Protein AF-A0A165T864-F1 (afdb_monomer_lite)

Sequence (99 aa):
MVYAARFEGARNPMLSPLLDLLTGPLPEDVARLFHGRGLCYEGLSFLNVDWFEPVVGAVVYGDVDDDLVASIAAALAAFGEHESRVQCVSLQRRGRGTN

Radius of gyration: 13.2 Å; chains: 1; bounding box: 46×26×28 Å

Structure (mmCIF, N/CA/C/O backbone):
data_AF-A0A165T864-F1
#
_entry.id   AF-A0A165T864-F1
#
loop_
_atom_site.group_PDB
_atom_site.id
_atom_site.type_symbol
_atom_site.label_atom_id
_atom_site.label_alt_id
_atom_site.label_comp_id
_atom_site.label_asym_id
_atom_site.label_entity_id
_atom_site.label_seq_id
_atom_site.pdbx_PDB_ins_code
_atom_site.Cartn_x
_atom_site.Cartn_y
_atom_site.Cartn_z
_atom_site.occupancy
_atom_site.B_iso_or_equiv
_atom_site.auth_seq_id
_atom_site.auth_comp_id
_atom_site.auth_asym_id
_atom_site.auth_atom_id
_atom_site.pdbx_PDB_model_num
ATOM 1 N N . MET A 1 1 ? -19.559 3.534 -11.009 1.00 39.72 1 MET A N 1
ATOM 2 C CA . MET A 1 1 ? -19.134 4.810 -11.635 1.00 39.72 1 MET A CA 1
ATOM 3 C C . MET A 1 1 ? -18.857 5.944 -10.628 1.00 39.72 1 MET A C 1
ATOM 5 O O . MET A 1 1 ? -18.555 7.040 -11.069 1.00 39.72 1 MET A O 1
ATOM 9 N N . VAL A 1 2 ? -18.906 5.711 -9.302 1.00 35.31 2 VAL A N 1
ATOM 10 C CA . VAL A 1 2 ? -18.703 6.757 -8.262 1.00 35.31 2 VAL A CA 1
ATOM 11 C C . VAL A 1 2 ? -17.281 6.742 -7.658 1.00 35.31 2 VAL A C 1
ATOM 13 O O . VAL A 1 2 ? -16.861 7.700 -7.024 1.00 35.31 2 VAL A O 1
ATOM 16 N N . TYR A 1 3 ? -16.503 5.679 -7.882 1.00 40.28 3 TYR A N 1
ATOM 17 C CA . TYR A 1 3 ? -15.277 5.411 -7.114 1.00 40.28 3 TYR A CA 1
ATOM 18 C C . TYR A 1 3 ? -13.988 5.992 -7.717 1.00 40.28 3 TYR A C 1
ATOM 20 O O . TYR A 1 3 ? -13.068 6.325 -6.978 1.00 40.28 3 TYR A O 1
ATOM 28 N N . ALA A 1 4 ? -13.941 6.209 -9.037 1.00 38.47 4 ALA A N 1
ATOM 29 C CA . ALA A 1 4 ? -12.768 6.768 -9.721 1.00 38.47 4 ALA A CA 1
ATOM 30 C C . ALA A 1 4 ? -12.435 8.217 -9.305 1.00 38.47 4 ALA A C 1
ATOM 32 O O . ALA A 1 4 ? -11.307 8.661 -9.492 1.00 38.47 4 ALA A O 1
ATOM 33 N N . ALA A 1 5 ? -13.392 8.946 -8.721 1.00 41.88 5 ALA A N 1
ATOM 34 C CA . ALA A 1 5 ? -13.194 10.327 -8.284 1.00 41.88 5 ALA A CA 1
ATOM 35 C C . ALA A 1 5 ? -12.450 10.452 -6.939 1.00 41.88 5 ALA A C 1
ATOM 37 O O . ALA A 1 5 ? -12.025 11.545 -6.588 1.00 41.88 5 ALA A O 1
ATOM 38 N N . ARG A 1 6 ? -12.286 9.358 -6.175 1.00 51.59 6 ARG A N 1
ATOM 39 C CA . ARG A 1 6 ? -11.647 9.387 -4.841 1.00 51.59 6 ARG A CA 1
ATOM 40 C C . ARG A 1 6 ? -10.124 9.243 -4.864 1.00 51.59 6 ARG A C 1
ATOM 42 O O . ARG A 1 6 ? -9.482 9.456 -3.847 1.00 51.59 6 ARG A O 1
ATOM 49 N N . PHE A 1 7 ? -9.553 8.910 -6.020 1.00 53.56 7 PHE A N 1
ATOM 50 C CA . PHE A 1 7 ? -8.127 8.639 -6.189 1.00 53.56 7 PHE A CA 1
ATOM 51 C C . PHE A 1 7 ? -7.587 9.369 -7.428 1.00 53.56 7 PHE A C 1
ATOM 53 O O . PHE A 1 7 ? -7.060 8.744 -8.347 1.00 53.56 7 PHE A O 1
ATOM 60 N N . GLU A 1 8 ? -7.742 10.697 -7.501 1.00 51.56 8 GLU A N 1
ATOM 61 C CA . GLU A 1 8 ? -7.345 11.484 -8.687 1.00 51.56 8 GLU A CA 1
ATOM 62 C C . GLU A 1 8 ? -5.854 11.332 -9.063 1.00 51.56 8 GLU A C 1
ATOM 64 O O . GLU A 1 8 ? -5.503 11.470 -10.239 1.00 51.56 8 GLU A O 1
ATOM 69 N N . GLY A 1 9 ? -4.998 10.966 -8.098 1.00 48.34 9 GLY A N 1
ATOM 70 C CA . GLY A 1 9 ? -3.582 10.630 -8.300 1.00 48.34 9 GLY A CA 1
ATOM 71 C C . GLY A 1 9 ? -3.292 9.190 -8.757 1.00 48.34 9 GLY A C 1
ATOM 72 O O . GLY A 1 9 ? -2.173 8.911 -9.167 1.00 48.34 9 GLY A O 1
ATOM 73 N N . ALA A 1 10 ? -4.274 8.280 -8.737 1.00 54.12 10 ALA A N 1
ATOM 74 C CA . ALA A 1 10 ? -4.106 6.857 -9.064 1.00 54.12 10 ALA A CA 1
ATOM 75 C C . ALA A 1 10 ? -4.865 6.442 -10.337 1.00 54.12 10 ALA A C 1
ATOM 77 O O . ALA A 1 10 ? -5.374 5.326 -10.439 1.00 54.12 10 ALA A O 1
ATOM 78 N N . ARG A 1 11 ? -4.945 7.322 -11.345 1.00 61.84 11 ARG A N 1
ATOM 79 C CA . ARG A 1 11 ? -5.597 7.036 -12.643 1.00 61.84 11 ARG A CA 1
ATOM 80 C C . ARG A 1 11 ? -4.784 6.099 -13.548 1.00 61.84 11 ARG A C 1
ATOM 82 O O . ARG A 1 11 ? -4.826 6.226 -14.768 1.00 61.84 11 ARG A O 1
ATOM 89 N N . ASN A 1 12 ? -4.049 5.154 -12.969 1.00 71.19 12 ASN A N 1
ATOM 90 C CA . ASN A 1 12 ? -3.448 4.074 -13.730 1.00 71.19 12 ASN A CA 1
ATOM 91 C C . ASN A 1 12 ? -4.424 2.881 -13.739 1.00 71.19 12 ASN A C 1
ATOM 93 O O . ASN A 1 12 ? -4.631 2.278 -12.684 1.00 71.19 12 ASN A O 1
ATOM 97 N N . PRO A 1 13 ? -5.023 2.515 -14.891 1.00 77.81 13 PRO A N 1
ATOM 98 C CA . PRO A 1 13 ? -5.994 1.418 -14.972 1.00 77.81 13 PRO A CA 1
ATOM 99 C C . PRO A 1 13 ? -5.406 0.065 -14.550 1.00 77.81 13 PRO A C 1
ATOM 101 O O . PRO A 1 13 ? -6.141 -0.824 -14.134 1.00 77.81 13 PRO A O 1
ATOM 104 N N . MET A 1 14 ? -4.080 -0.089 -14.587 1.00 83.19 14 MET A N 1
ATOM 105 C CA . MET A 1 14 ? -3.410 -1.284 -14.081 1.00 83.19 14 MET A CA 1
ATOM 106 C C . MET A 1 14 ? -3.589 -1.459 -12.565 1.00 83.19 14 MET A C 1
ATOM 108 O O . MET A 1 14 ? -3.538 -2.582 -12.081 1.00 83.19 14 MET A O 1
ATOM 112 N N . LEU A 1 15 ? -3.821 -0.379 -11.807 1.00 86.75 15 LEU A N 1
ATOM 113 C CA . LEU A 1 15 ? -3.996 -0.427 -10.352 1.00 86.75 15 LEU A CA 1
ATOM 114 C C . LEU A 1 15 ? -5.426 -0.766 -9.913 1.00 86.75 15 LEU A C 1
ATOM 116 O O . LEU A 1 15 ? -5.655 -0.899 -8.714 1.00 86.75 15 LEU A O 1
ATOM 120 N N . SER A 1 16 ? -6.384 -0.941 -10.829 1.00 87.62 16 SER A N 1
ATOM 121 C CA . SER A 1 16 ? -7.773 -1.261 -10.468 1.00 87.62 16 SER A CA 1
ATOM 122 C C . SER A 1 16 ? -7.910 -2.430 -9.480 1.00 87.62 16 SER A C 1
ATOM 124 O O . SER A 1 16 ? -8.603 -2.246 -8.483 1.00 87.62 16 SER A O 1
ATOM 126 N N . PRO A 1 17 ? -7.198 -3.567 -9.635 1.00 88.38 17 PRO A N 1
ATOM 127 C CA . PRO A 1 17 ? -7.311 -4.667 -8.677 1.00 88.38 17 PRO A CA 1
ATOM 128 C C . PRO A 1 17 ? -6.823 -4.311 -7.267 1.00 88.38 17 PRO A C 1
ATOM 130 O O . PRO A 1 17 ? -7.352 -4.814 -6.279 1.00 88.38 17 PRO A O 1
ATOM 133 N N . LEU A 1 18 ? -5.815 -3.438 -7.162 1.00 89.38 18 LEU A N 1
ATOM 134 C CA . LEU A 1 18 ? -5.357 -2.917 -5.876 1.00 89.38 18 LEU A CA 1
ATOM 135 C C . LEU A 1 18 ? -6.425 -2.009 -5.258 1.00 89.38 18 LEU A C 1
ATOM 137 O O . LEU A 1 18 ? -6.736 -2.156 -4.081 1.00 89.38 18 LEU A O 1
ATOM 141 N N . LEU A 1 19 ? -6.985 -1.084 -6.043 1.00 87.25 19 LEU A N 1
ATOM 142 C CA . LEU A 1 19 ? -7.997 -0.140 -5.565 1.00 87.25 19 LEU A CA 1
ATOM 143 C C . LEU A 1 19 ? -9.258 -0.856 -5.077 1.00 87.25 19 LEU A C 1
ATOM 145 O O . LEU A 1 19 ? -9.752 -0.527 -4.003 1.00 87.25 19 LEU A O 1
ATOM 149 N N . ASP A 1 20 ? -9.737 -1.859 -5.814 1.00 87.25 20 ASP A N 1
ATOM 150 C CA . ASP A 1 20 ? -10.893 -2.661 -5.403 1.00 87.25 20 ASP A CA 1
ATOM 151 C C . ASP A 1 20 ? -10.651 -3.293 -4.027 1.00 87.25 20 ASP A C 1
ATOM 153 O O . ASP A 1 20 ? -11.507 -3.232 -3.142 1.00 87.25 20 ASP A O 1
ATOM 157 N N . LEU A 1 21 ? -9.446 -3.820 -3.804 1.00 86.44 21 LEU A N 1
ATOM 158 C CA . LEU A 1 21 ? -9.087 -4.456 -2.546 1.00 86.44 21 LEU A CA 1
ATOM 159 C C . LEU A 1 21 ? -8.960 -3.464 -1.383 1.00 86.44 21 LEU A C 1
ATOM 161 O O . LEU A 1 21 ? -9.440 -3.748 -0.288 1.00 86.44 21 LEU A O 1
ATOM 165 N N . LEU A 1 22 ? -8.368 -2.292 -1.621 1.00 86.62 22 LEU A N 1
ATOM 166 C CA . LEU A 1 22 ? -8.254 -1.222 -0.621 1.00 86.62 22 LEU A CA 1
ATOM 167 C C . LEU A 1 22 ? -9.612 -0.599 -0.255 1.00 86.62 22 LEU A C 1
ATOM 169 O O . LEU A 1 22 ? -9.707 0.117 0.731 1.00 86.62 22 LEU A O 1
ATOM 173 N N . THR A 1 23 ? -10.675 -0.855 -1.021 1.00 84.62 23 THR A N 1
ATOM 174 C CA . THR A 1 23 ? -12.041 -0.446 -0.638 1.00 84.62 23 THR A CA 1
ATOM 175 C C . THR A 1 23 ? -12.797 -1.498 0.176 1.00 84.62 23 THR A C 1
ATOM 177 O O . THR A 1 23 ? -13.918 -1.239 0.619 1.00 84.62 23 THR A O 1
ATOM 180 N N . GLY A 1 24 ? -12.209 -2.681 0.368 1.00 86.00 24 GLY A N 1
ATOM 181 C CA . GLY A 1 24 ? -12.763 -3.744 1.200 1.00 86.00 24 GLY A CA 1
ATOM 182 C C . GLY A 1 24 ? -12.527 -3.518 2.699 1.00 86.00 24 GLY A C 1
ATOM 183 O O . GLY A 1 24 ? -11.713 -2.681 3.086 1.00 86.00 24 GLY A O 1
ATOM 184 N N . PRO A 1 25 ? -13.226 -4.270 3.568 1.00 89.75 25 PRO A N 1
ATOM 185 C CA . PRO A 1 25 ? -12.995 -4.201 5.006 1.00 89.75 25 PRO A CA 1
ATOM 186 C C . PRO A 1 25 ? -11.594 -4.711 5.362 1.00 89.75 25 PRO A C 1
ATOM 188 O O . PRO A 1 25 ? -11.134 -5.722 4.821 1.00 89.75 25 PRO A O 1
ATOM 191 N N . LEU A 1 26 ? -10.940 -4.049 6.318 1.00 94.75 26 LEU A N 1
ATOM 192 C CA . LEU A 1 26 ? -9.700 -4.555 6.896 1.00 94.75 26 LEU A CA 1
ATOM 193 C C . LEU A 1 26 ? -9.965 -5.784 7.779 1.00 94.75 26 LEU A C 1
ATOM 195 O O . LEU A 1 26 ? -10.934 -5.788 8.544 1.00 94.75 26 LEU A O 1
ATOM 199 N N . PRO A 1 27 ? -9.096 -6.806 7.728 1.00 95.94 27 PRO A N 1
ATOM 200 C CA . PRO A 1 27 ? -9.193 -7.947 8.625 1.00 95.94 27 PRO A CA 1
ATOM 201 C C . PRO A 1 27 ? -8.938 -7.541 10.085 1.00 95.94 27 PRO A C 1
ATOM 203 O O . PRO A 1 27 ? -8.348 -6.498 10.376 1.00 95.94 27 PRO A O 1
ATOM 206 N N . GLU A 1 28 ? -9.407 -8.368 11.017 1.00 96.31 28 GLU A N 1
ATOM 207 C CA . GLU A 1 28 ? -9.172 -8.174 12.457 1.00 96.31 28 GLU A CA 1
ATOM 208 C C . GLU A 1 28 ? -7.697 -8.408 12.818 1.00 96.31 28 GLU A C 1
ATOM 210 O O . GLU A 1 28 ? -7.105 -7.633 13.559 1.00 96.31 28 GLU A O 1
ATOM 215 N N . ASP A 1 29 ? -7.084 -9.435 12.224 1.00 96.19 29 ASP A N 1
ATOM 216 C CA . ASP A 1 29 ? -5.693 -9.818 12.460 1.00 96.19 29 ASP A CA 1
ATOM 217 C C . ASP A 1 29 ? -4.761 -9.399 11.314 1.00 96.19 29 ASP A C 1
ATOM 219 O O . ASP A 1 29 ? -5.185 -8.973 10.236 1.00 96.19 29 ASP A O 1
ATOM 223 N N . VAL A 1 30 ? -3.459 -9.599 11.535 1.00 96.62 30 VAL A N 1
ATOM 224 C CA . VAL A 1 30 ? -2.420 -9.492 10.506 1.00 96.62 30 VAL A CA 1
ATOM 225 C C . VAL A 1 30 ? -2.785 -10.300 9.265 1.00 96.62 30 VAL A C 1
ATOM 227 O O . VAL A 1 30 ? -3.032 -11.506 9.340 1.00 96.62 30 VAL A O 1
ATOM 230 N N . ALA A 1 31 ? -2.740 -9.654 8.102 1.00 96.62 31 ALA A N 1
ATOM 231 C CA . ALA A 1 31 ? -3.063 -10.307 6.842 1.00 96.62 31 ALA A CA 1
ATOM 232 C C . ALA A 1 31 ? -2.339 -9.684 5.652 1.00 96.62 31 ALA A C 1
ATOM 234 O O . ALA A 1 31 ? -2.033 -8.495 5.629 1.00 96.62 31 ALA A O 1
ATOM 235 N N . ARG A 1 32 ? -2.155 -10.483 4.599 1.00 95.19 32 ARG A N 1
ATOM 236 C CA . ARG A 1 32 ? -1.804 -9.954 3.282 1.00 95.19 32 ARG A CA 1
ATOM 237 C C . ARG A 1 32 ? -3.063 -9.443 2.597 1.00 95.19 32 ARG A C 1
ATOM 239 O O . ARG A 1 32 ? -3.925 -10.241 2.242 1.00 95.19 32 ARG A O 1
ATOM 246 N N . LEU A 1 33 ? -3.124 -8.133 2.385 1.00 93.94 33 LEU A N 1
ATOM 247 C CA . LEU A 1 33 ? -4.189 -7.480 1.635 1.00 93.94 33 LEU A CA 1
ATOM 248 C C . LEU A 1 33 ? -4.013 -7.765 0.141 1.00 93.94 33 LEU A C 1
ATOM 250 O O . LEU A 1 33 ? -4.888 -8.339 -0.487 1.00 93.94 33 LEU A O 1
ATOM 254 N N . PHE A 1 34 ? -2.845 -7.463 -0.424 1.00 94.31 34 PHE A N 1
ATOM 255 C CA . PHE A 1 34 ? -2.575 -7.649 -1.849 1.00 94.31 34 PHE A CA 1
ATOM 256 C C . PHE A 1 34 ? -1.349 -8.535 -2.068 1.00 94.31 34 PHE A C 1
ATOM 258 O O . PHE A 1 34 ? -0.274 -8.278 -1.524 1.00 94.31 34 PHE A O 1
ATOM 265 N N . HIS A 1 35 ? -1.502 -9.573 -2.892 1.00 92.50 35 HIS A N 1
ATOM 266 C CA . HIS A 1 35 ? -0.439 -10.522 -3.222 1.00 92.50 35 HIS A CA 1
ATOM 267 C C . HIS A 1 35 ? -0.171 -10.532 -4.732 1.00 92.50 35 HIS A C 1
ATOM 269 O O . HIS A 1 35 ? -0.655 -11.405 -5.453 1.00 92.50 35 HIS A O 1
ATOM 275 N N . GLY A 1 36 ? 0.660 -9.611 -5.220 1.00 87.25 36 GLY A N 1
ATOM 276 C CA . GLY A 1 36 ? 1.006 -9.537 -6.641 1.00 87.25 36 GLY A CA 1
ATOM 277 C C . GLY A 1 36 ? 1.740 -10.782 -7.143 1.00 87.25 36 GLY A C 1
ATOM 278 O O . GLY A 1 36 ? 1.460 -11.301 -8.222 1.00 87.25 36 GLY A O 1
ATOM 279 N N . ARG A 1 37 ? 2.650 -11.333 -6.332 1.00 76.88 37 ARG A N 1
ATOM 280 C CA . ARG A 1 37 ? 3.468 -12.513 -6.682 1.00 76.88 37 ARG A CA 1
ATOM 281 C C . ARG A 1 37 ? 2.687 -13.821 -6.872 1.00 76.88 37 ARG A C 1
ATOM 283 O O . ARG A 1 37 ? 3.278 -14.800 -7.316 1.00 76.88 37 ARG A O 1
ATOM 290 N N . GLY A 1 38 ? 1.389 -13.841 -6.568 1.00 74.75 38 GLY A N 1
ATOM 291 C CA . GLY A 1 38 ? 0.520 -15.005 -6.744 1.00 74.75 38 GLY A CA 1
ATOM 292 C C . GLY A 1 38 ? 0.066 -15.229 -8.188 1.00 74.75 38 GLY A C 1
ATOM 293 O O . GLY A 1 38 ? -0.697 -16.156 -8.424 1.00 74.75 38 GLY A O 1
ATOM 294 N N . LEU A 1 39 ? 0.505 -14.386 -9.136 1.00 63.62 39 LEU A N 1
ATOM 295 C CA . LEU A 1 39 ? 0.097 -14.384 -10.552 1.00 63.62 39 LEU A CA 1
ATOM 296 C C . LEU A 1 39 ? -1.401 -14.110 -10.786 1.00 63.62 39 LEU A C 1
ATOM 298 O O . LEU A 1 39 ? -1.875 -14.224 -11.910 1.00 63.62 39 LEU A O 1
ATOM 302 N N . CYS A 1 40 ? -2.139 -13.697 -9.753 1.00 73.19 40 CYS A N 1
ATOM 303 C CA . CYS A 1 40 ? -3.555 -13.343 -9.870 1.00 73.19 40 CYS A CA 1
ATOM 304 C C . CYS A 1 40 ? -3.788 -11.984 -10.549 1.00 73.19 40 CYS A C 1
ATOM 306 O O . CYS A 1 40 ? -4.894 -11.716 -11.006 1.00 73.19 40 CYS A O 1
ATOM 308 N N . TYR A 1 41 ? -2.765 -11.126 -10.602 1.00 78.81 41 TYR A N 1
ATOM 309 C CA . TYR A 1 41 ? -2.871 -9.753 -11.091 1.00 78.81 41 TYR A CA 1
ATOM 310 C C . TYR A 1 41 ? -1.777 -9.484 -12.124 1.00 78.81 41 TYR A C 1
ATOM 312 O O . TYR A 1 41 ? -0.619 -9.228 -11.775 1.00 78.81 41 TYR A O 1
ATOM 320 N N . GLU A 1 42 ? -2.139 -9.585 -13.403 1.00 79.38 42 GLU A N 1
ATOM 321 C CA . GLU A 1 42 ? -1.231 -9.305 -14.515 1.00 79.38 42 GLU A CA 1
ATOM 322 C C . GLU A 1 42 ? -0.656 -7.886 -14.393 1.00 79.38 42 GLU A C 1
ATOM 324 O O . GLU A 1 42 ? -1.357 -6.939 -14.044 1.00 79.38 42 GLU A O 1
ATOM 329 N N . GLY A 1 43 ? 0.653 -7.747 -14.615 1.00 84.88 43 GLY A N 1
ATOM 330 C CA . GLY A 1 43 ? 1.345 -6.463 -14.505 1.00 84.88 43 GLY A CA 1
ATOM 331 C C . GLY A 1 43 ? 1.616 -5.977 -13.077 1.00 84.88 43 GLY A C 1
ATOM 332 O O . GLY A 1 43 ? 2.333 -4.999 -12.932 1.00 84.88 43 GLY A O 1
ATOM 333 N N . LEU A 1 44 ? 1.139 -6.654 -12.023 1.00 90.06 44 LEU A N 1
ATOM 334 C CA . LEU A 1 44 ? 1.334 -6.235 -10.622 1.00 90.06 44 LEU A CA 1
ATOM 335 C C . LEU A 1 44 ? 2.131 -7.230 -9.771 1.00 90.06 44 LEU A C 1
ATOM 337 O O . LEU A 1 44 ? 2.150 -7.133 -8.543 1.00 90.06 44 LEU A O 1
ATOM 341 N N . SER A 1 45 ? 2.852 -8.168 -10.391 1.00 91.75 45 SER A N 1
ATOM 342 C CA . SER A 1 45 ? 3.619 -9.189 -9.662 1.00 91.75 45 SER A CA 1
ATOM 343 C C . SER A 1 45 ? 4.725 -8.640 -8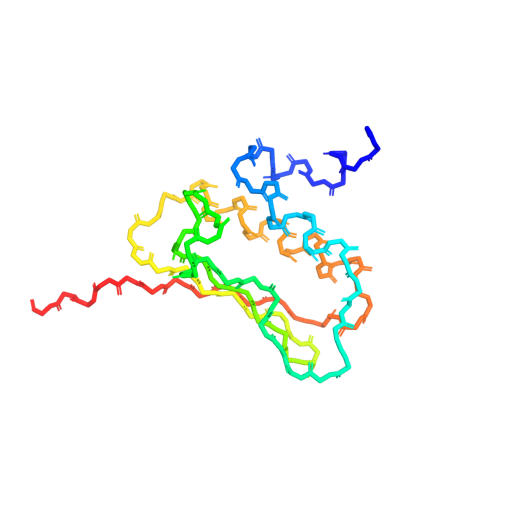.758 1.00 91.75 45 SER A C 1
ATOM 345 O O . SER A 1 45 ? 5.251 -9.358 -7.910 1.00 91.75 45 SER A O 1
ATOM 347 N N . PHE A 1 46 ? 5.087 -7.373 -8.938 1.00 92.25 46 PHE A N 1
ATOM 348 C CA . PHE A 1 46 ? 6.100 -6.669 -8.167 1.00 92.25 46 PHE A CA 1
ATOM 349 C C . PHE A 1 46 ? 5.582 -6.081 -6.845 1.00 92.25 46 PHE A C 1
ATOM 351 O O . PHE A 1 46 ? 6.395 -5.564 -6.086 1.00 92.25 46 PHE A O 1
ATOM 358 N N . LEU A 1 47 ? 4.275 -6.112 -6.564 1.00 94.25 47 LEU A N 1
ATOM 359 C CA . LEU A 1 47 ? 3.680 -5.424 -5.414 1.00 94.25 47 LEU A CA 1
ATOM 360 C C . LEU A 1 47 ? 3.097 -6.411 -4.399 1.00 94.25 47 LEU A C 1
ATOM 362 O O . LEU A 1 47 ? 2.322 -7.297 -4.753 1.00 94.25 47 LEU A O 1
ATOM 366 N N . ASN A 1 48 ? 3.408 -6.204 -3.122 1.00 95.62 48 ASN A N 1
ATOM 367 C CA . ASN A 1 48 ? 2.654 -6.771 -2.007 1.00 95.62 48 ASN A CA 1
ATOM 368 C C . ASN A 1 48 ? 2.169 -5.648 -1.089 1.00 95.62 48 ASN A C 1
ATOM 370 O O . ASN A 1 48 ? 2.886 -4.665 -0.905 1.00 95.62 48 ASN A O 1
ATOM 374 N N . VAL A 1 49 ? 0.987 -5.825 -0.500 1.00 96.31 49 VAL A N 1
ATOM 375 C CA . VAL A 1 49 ? 0.431 -4.942 0.533 1.00 96.31 49 VAL A CA 1
ATOM 376 C C . VAL A 1 49 ? -0.046 -5.803 1.693 1.00 96.31 49 VAL A C 1
ATOM 378 O O . VAL A 1 49 ? -0.781 -6.768 1.491 1.00 96.31 49 VAL A O 1
ATOM 381 N N . ASP A 1 50 ? 0.373 -5.458 2.898 1.00 97.19 50 ASP A N 1
ATOM 382 C CA . ASP A 1 50 ? 0.135 -6.195 4.127 1.00 97.19 50 ASP A CA 1
ATOM 383 C C . ASP A 1 50 ? -0.492 -5.264 5.181 1.00 97.19 50 ASP A C 1
ATOM 385 O O . ASP A 1 50 ? -0.150 -4.083 5.280 1.00 97.19 50 ASP A O 1
ATOM 389 N N . TRP A 1 51 ? -1.417 -5.810 5.964 1.00 97.75 51 TRP A N 1
ATOM 390 C CA . TRP A 1 51 ? -2.047 -5.173 7.112 1.00 97.75 51 TRP A CA 1
ATOM 391 C C . TRP A 1 51 ? -1.402 -5.668 8.402 1.00 97.75 51 TRP A C 1
ATOM 393 O O . TRP A 1 51 ? -1.360 -6.873 8.665 1.00 97.75 51 TRP A O 1
ATOM 403 N N . PHE A 1 52 ? -0.935 -4.721 9.208 1.00 96.94 52 PHE A N 1
ATOM 404 C CA . PHE A 1 52 ? -0.410 -4.929 10.550 1.00 96.94 52 PHE A CA 1
ATOM 405 C C . PHE A 1 52 ? -0.927 -3.804 11.436 1.00 96.94 52 PHE A C 1
ATOM 407 O O . PHE A 1 52 ? -0.252 -2.785 11.544 1.00 96.94 52 PHE A O 1
ATOM 414 N N . GLU A 1 53 ? -2.113 -3.951 12.032 1.00 96.81 53 GLU A N 1
ATOM 415 C CA . GLU A 1 53 ? -2.757 -2.858 12.773 1.00 96.81 53 GLU A CA 1
ATOM 416 C C . GLU A 1 53 ? -1.781 -2.119 13.712 1.00 96.81 53 GLU A C 1
ATOM 418 O O . GLU A 1 53 ? -1.102 -2.772 14.512 1.00 96.81 53 GLU A O 1
ATOM 423 N N . PRO A 1 54 ? -1.672 -0.773 13.630 1.00 97.06 54 PRO A N 1
ATOM 424 C CA . PRO A 1 54 ? -2.439 0.186 12.812 1.00 97.06 54 PRO A CA 1
ATOM 425 C C . PRO A 1 54 ? -1.746 0.621 11.499 1.00 97.06 54 PRO A C 1
ATOM 427 O O . PRO A 1 54 ? -1.893 1.756 11.045 1.00 97.06 54 PRO A O 1
ATOM 430 N N . VAL A 1 55 ? -0.930 -0.239 10.897 1.00 97.50 55 VAL A N 1
ATOM 431 C CA . VAL A 1 55 ? -0.035 0.076 9.774 1.00 97.50 55 VAL A CA 1
ATOM 432 C C . VAL A 1 55 ? -0.393 -0.720 8.521 1.00 97.50 55 VAL A C 1
ATOM 434 O O . VAL A 1 55 ? -0.566 -1.938 8.555 1.00 97.50 55 VAL A O 1
ATOM 437 N N . VAL A 1 56 ? -0.405 -0.035 7.380 1.00 97.69 56 VAL A N 1
ATOM 438 C CA . VAL A 1 56 ? -0.416 -0.659 6.051 1.00 97.69 56 VAL A CA 1
ATOM 439 C C . VAL A 1 56 ? 0.998 -0.611 5.488 1.00 97.69 56 VAL A C 1
ATOM 441 O O . VAL A 1 56 ? 1.559 0.466 5.278 1.00 97.69 56 VAL A O 1
ATOM 444 N N . GLY A 1 57 ? 1.588 -1.779 5.254 1.00 97.25 57 GLY A N 1
ATOM 445 C CA . GLY A 1 57 ? 2.922 -1.913 4.679 1.00 97.25 57 GLY A CA 1
ATOM 446 C C . GLY A 1 57 ? 2.850 -2.383 3.234 1.00 97.25 57 GLY A C 1
ATOM 447 O O . GLY A 1 57 ? 2.229 -3.399 2.945 1.00 97.25 57 GLY A O 1
ATOM 448 N N . ALA A 1 58 ? 3.516 -1.685 2.322 1.00 96.81 58 ALA A N 1
ATOM 449 C CA . ALA A 1 58 ? 3.630 -2.077 0.927 1.00 96.81 58 ALA A CA 1
ATOM 450 C C . ALA A 1 58 ? 5.093 -2.266 0.529 1.00 96.81 58 ALA A C 1
ATOM 452 O O . ALA A 1 58 ? 5.963 -1.477 0.899 1.00 96.81 58 ALA A O 1
ATOM 453 N N . VAL A 1 59 ? 5.363 -3.303 -0.261 1.00 96.31 59 VAL A N 1
ATOM 454 C CA . VAL A 1 59 ? 6.694 -3.580 -0.807 1.00 96.31 59 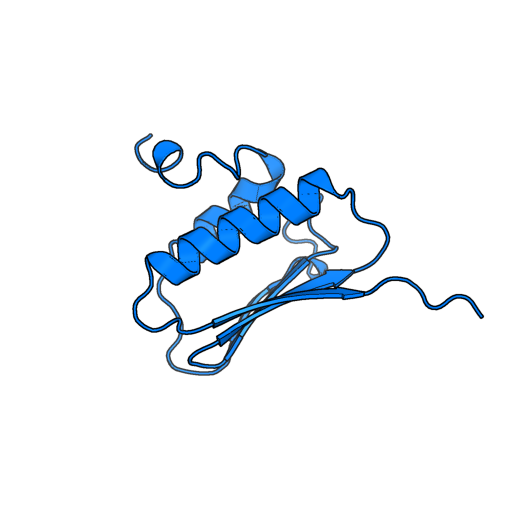VAL A CA 1
ATOM 455 C C . VAL A 1 59 ? 6.612 -3.674 -2.322 1.00 96.31 59 VAL A C 1
ATOM 457 O O . VAL A 1 59 ? 5.865 -4.490 -2.861 1.00 96.31 59 VAL A O 1
ATOM 460 N N . VAL A 1 60 ? 7.426 -2.862 -2.992 1.00 95.00 60 VAL A N 1
ATOM 461 C CA . VAL A 1 60 ? 7.638 -2.864 -4.442 1.00 95.00 60 VAL A CA 1
ATOM 462 C C . VAL A 1 60 ? 8.980 -3.533 -4.736 1.00 95.00 60 VAL A C 1
ATOM 464 O O . VAL A 1 60 ? 10.013 -3.100 -4.226 1.00 95.00 60 VAL A O 1
ATOM 467 N N . TYR A 1 61 ? 8.979 -4.593 -5.543 1.00 92.94 61 TYR A N 1
ATOM 468 C CA . TYR A 1 61 ? 10.168 -5.373 -5.894 1.00 92.94 61 TYR A CA 1
ATOM 469 C C . TYR A 1 61 ? 10.680 -5.058 -7.303 1.00 92.94 61 TYR A C 1
ATOM 471 O O . TYR A 1 61 ? 9.919 -5.095 -8.265 1.00 92.94 61 TYR A O 1
ATOM 479 N N . GLY A 1 62 ? 11.997 -4.905 -7.439 1.00 89.38 62 GLY A N 1
ATOM 480 C CA . GLY A 1 62 ? 12.656 -4.701 -8.731 1.00 89.38 62 GLY A CA 1
ATOM 481 C C . GLY A 1 62 ? 12.604 -3.257 -9.225 1.00 89.38 62 GLY A C 1
ATOM 482 O O . GLY A 1 62 ? 12.278 -2.342 -8.468 1.00 89.38 62 GLY A O 1
ATOM 483 N N . ASP A 1 63 ? 12.9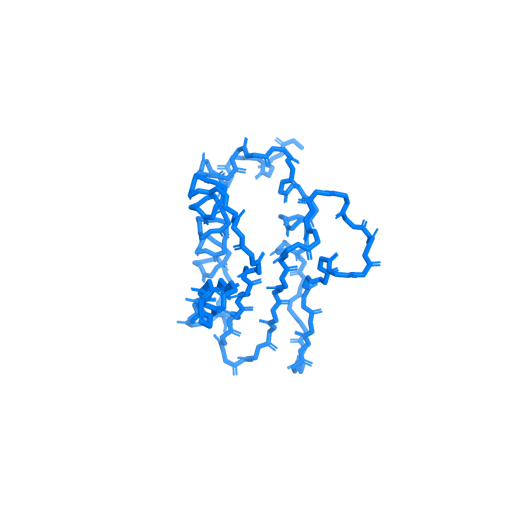58 -3.079 -10.496 1.00 88.62 63 ASP A N 1
ATOM 484 C CA . ASP A 1 63 ? 13.022 -1.772 -11.147 1.00 88.62 63 ASP A CA 1
ATOM 485 C C . ASP A 1 63 ? 11.638 -1.425 -11.699 1.00 88.62 63 ASP A C 1
ATOM 487 O O . ASP A 1 63 ? 11.273 -1.796 -12.815 1.00 88.62 63 ASP A O 1
ATOM 491 N N . VAL A 1 64 ? 10.833 -0.786 -10.853 1.00 89.25 64 VAL A N 1
ATOM 492 C CA . VAL A 1 64 ? 9.491 -0.305 -11.190 1.00 89.25 64 VAL A CA 1
ATOM 493 C C . VAL A 1 64 ? 9.566 1.188 -11.453 1.00 89.25 64 VAL A C 1
ATOM 495 O O . VAL A 1 64 ? 10.207 1.917 -10.698 1.00 89.25 64 VAL A O 1
ATOM 498 N N . ASP A 1 65 ? 8.901 1.612 -12.522 1.00 89.69 65 ASP A N 1
ATOM 499 C CA . ASP A 1 65 ? 8.824 3.004 -12.950 1.00 89.69 65 ASP A CA 1
ATOM 500 C C . ASP A 1 65 ? 8.378 3.952 -11.819 1.00 89.69 65 ASP A C 1
ATOM 502 O O . ASP A 1 65 ? 7.486 3.630 -11.026 1.00 89.69 65 ASP A O 1
ATOM 506 N N . ASP A 1 66 ? 9.010 5.125 -11.739 1.00 88.88 66 ASP A N 1
ATOM 507 C CA . ASP A 1 66 ? 8.799 6.073 -10.646 1.00 88.88 66 ASP A CA 1
ATOM 508 C C . ASP A 1 66 ? 7.370 6.620 -10.600 1.00 88.88 66 ASP A C 1
ATOM 510 O O . ASP A 1 66 ? 6.814 6.741 -9.503 1.00 88.88 66 ASP A O 1
ATOM 514 N N . ASP A 1 67 ? 6.750 6.871 -11.755 1.00 88.25 67 ASP A N 1
ATOM 515 C CA . ASP A 1 67 ? 5.376 7.376 -11.837 1.00 88.25 67 ASP A CA 1
ATOM 516 C C . ASP A 1 67 ? 4.381 6.307 -11.373 1.00 88.25 67 ASP A C 1
ATOM 518 O O . ASP A 1 67 ? 3.390 6.594 -10.687 1.00 88.25 67 ASP A O 1
ATOM 522 N N . LEU A 1 68 ? 4.664 5.042 -11.687 1.00 87.69 68 LEU A N 1
ATOM 523 C CA . LEU A 1 68 ? 3.876 3.916 -11.203 1.00 87.69 68 LEU A CA 1
ATOM 524 C C . LEU A 1 68 ? 3.996 3.752 -9.683 1.00 87.69 68 LEU A C 1
ATOM 526 O O . LEU A 1 68 ? 2.985 3.558 -9.003 1.00 87.69 68 LEU A O 1
ATOM 530 N N . VAL A 1 69 ? 5.198 3.880 -9.121 1.00 91.06 69 VAL A N 1
ATOM 531 C CA . VAL A 1 69 ? 5.364 3.838 -7.664 1.00 91.06 69 VAL A CA 1
ATOM 532 C C . VAL A 1 69 ? 4.704 5.042 -6.986 1.00 91.06 69 VAL A C 1
ATOM 534 O O . VAL A 1 69 ? 4.080 4.870 -5.938 1.00 91.06 69 VAL A O 1
ATOM 537 N N . ALA A 1 70 ? 4.779 6.236 -7.577 1.00 90.00 70 ALA A N 1
ATOM 538 C CA . ALA A 1 70 ? 4.075 7.417 -7.082 1.00 90.00 70 ALA A CA 1
ATOM 539 C C . ALA A 1 70 ? 2.550 7.211 -7.095 1.00 90.00 70 ALA A C 1
ATOM 541 O O . ALA A 1 70 ? 1.871 7.555 -6.127 1.00 90.00 70 ALA A O 1
ATOM 542 N N . SER A 1 71 ? 2.020 6.565 -8.136 1.00 90.12 71 SER A N 1
ATOM 543 C CA . SER A 1 71 ? 0.599 6.208 -8.231 1.00 90.12 71 SER A CA 1
ATOM 544 C C . SER A 1 71 ? 0.175 5.225 -7.129 1.00 90.12 71 SER A C 1
ATOM 546 O O . SER A 1 71 ? -0.889 5.385 -6.532 1.00 90.12 71 SER A O 1
ATOM 548 N N . ILE A 1 72 ? 1.016 4.231 -6.814 1.00 91.88 72 ILE A N 1
ATOM 549 C CA . ILE A 1 72 ? 0.784 3.288 -5.704 1.00 91.88 72 ILE A CA 1
ATOM 550 C C . ILE A 1 72 ? 0.821 4.018 -4.358 1.00 91.88 72 ILE A C 1
ATOM 552 O O . ILE A 1 72 ? -0.057 3.807 -3.524 1.00 91.88 72 ILE A O 1
ATOM 556 N N . ALA A 1 73 ? 1.805 4.898 -4.152 1.00 92.88 73 ALA A N 1
ATOM 557 C CA . ALA A 1 73 ? 1.914 5.704 -2.939 1.00 92.88 73 ALA A CA 1
ATOM 558 C C . ALA A 1 73 ? 0.666 6.571 -2.725 1.00 92.88 73 ALA A C 1
ATOM 560 O O . ALA A 1 73 ? 0.112 6.577 -1.630 1.00 92.88 73 ALA A O 1
ATOM 561 N N . ALA A 1 74 ? 0.191 7.244 -3.776 1.00 91.50 74 ALA A N 1
ATOM 562 C CA . ALA A 1 74 ? -1.012 8.068 -3.725 1.00 91.50 74 ALA A CA 1
ATOM 563 C C . ALA A 1 74 ? -2.265 7.242 -3.392 1.00 91.50 74 ALA A C 1
ATOM 565 O O . ALA A 1 74 ? -3.071 7.661 -2.563 1.00 91.50 74 ALA A O 1
ATOM 566 N N . ALA A 1 75 ? -2.413 6.055 -3.990 1.00 91.44 75 ALA A N 1
ATOM 567 C CA . ALA A 1 75 ? -3.524 5.152 -3.692 1.00 91.44 75 ALA A CA 1
ATOM 568 C C . ALA A 1 75 ? -3.528 4.697 -2.223 1.00 91.44 75 ALA A C 1
ATOM 570 O O . ALA A 1 75 ? -4.565 4.745 -1.562 1.00 91.44 75 ALA A O 1
ATOM 571 N N . LEU A 1 76 ? -2.367 4.289 -1.700 1.00 93.25 76 LEU A N 1
ATOM 572 C CA . LEU A 1 76 ? -2.234 3.835 -0.314 1.00 93.25 76 LEU A CA 1
ATOM 573 C C . LEU A 1 76 ? -2.411 4.981 0.692 1.00 93.25 76 LEU A C 1
ATOM 575 O O . LEU A 1 76 ? -3.039 4.779 1.726 1.00 93.25 76 LEU A O 1
ATOM 579 N N . ALA A 1 77 ? -1.898 6.177 0.391 1.00 92.62 77 ALA A N 1
ATOM 580 C CA . ALA A 1 77 ? -2.087 7.362 1.225 1.00 92.62 77 ALA A CA 1
ATOM 581 C C . ALA A 1 77 ? -3.570 7.744 1.328 1.00 92.62 77 ALA A C 1
ATOM 583 O O . ALA A 1 77 ? -4.088 7.876 2.433 1.00 92.62 77 ALA A O 1
ATOM 584 N N . ALA A 1 78 ? -4.274 7.816 0.194 1.00 91.06 78 ALA A N 1
ATOM 585 C CA . ALA A 1 78 ? -5.709 8.092 0.172 1.00 91.06 78 ALA A CA 1
ATOM 586 C C . ALA A 1 78 ? -6.521 7.022 0.925 1.00 91.06 78 ALA A C 1
ATOM 588 O O . ALA A 1 78 ? -7.496 7.343 1.600 1.00 91.06 78 ALA A O 1
ATOM 589 N N . PHE A 1 79 ? -6.113 5.749 0.851 1.00 91.38 79 PHE A N 1
ATOM 590 C CA . PHE A 1 79 ? -6.704 4.695 1.678 1.00 91.38 79 PHE A CA 1
ATOM 591 C C . PHE A 1 79 ? -6.505 4.969 3.176 1.00 91.38 79 PHE A C 1
ATOM 593 O O . PHE A 1 79 ? -7.474 4.950 3.932 1.00 91.38 79 PHE A O 1
ATOM 600 N N . GLY A 1 80 ? -5.277 5.285 3.596 1.00 92.94 80 GLY A N 1
ATOM 601 C CA . GLY A 1 80 ? -4.964 5.586 4.995 1.00 92.94 80 GLY A CA 1
ATOM 602 C C . GLY A 1 80 ? -5.681 6.823 5.548 1.00 92.94 80 GLY A C 1
ATOM 603 O O . GLY A 1 80 ? -6.040 6.840 6.717 1.00 92.94 80 GLY A O 1
ATOM 604 N N . GLU A 1 81 ? -5.951 7.836 4.721 1.00 92.50 81 GLU A N 1
ATOM 605 C CA . GLU A 1 81 ? -6.744 9.012 5.119 1.00 92.50 81 GLU A CA 1
ATOM 606 C C . GLU A 1 81 ? -8.228 8.690 5.357 1.00 92.50 81 GLU A C 1
ATOM 608 O O . GLU A 1 81 ? -8.916 9.400 6.095 1.00 92.50 81 GLU A O 1
ATOM 613 N N . HIS A 1 82 ? -8.744 7.643 4.711 1.00 90.06 82 HIS A N 1
ATOM 614 C CA . HIS A 1 82 ? -10.154 7.266 4.771 1.00 90.06 82 HIS A CA 1
ATOM 615 C C . HIS A 1 82 ? -10.452 6.139 5.760 1.00 90.06 82 HIS A C 1
ATOM 617 O O . HIS A 1 82 ? -11.577 6.062 6.256 1.00 90.06 82 HIS A O 1
ATOM 623 N N . GLU A 1 83 ? -9.479 5.283 6.057 1.00 93.50 83 GLU A N 1
ATOM 624 C CA . GLU A 1 83 ? -9.639 4.175 6.990 1.00 93.50 83 GLU A CA 1
ATOM 625 C C . GLU A 1 83 ? -9.111 4.545 8.378 1.00 93.50 83 GLU A C 1
ATOM 627 O O . GLU A 1 83 ? -7.911 4.552 8.629 1.00 93.50 83 GLU A O 1
ATOM 632 N N . SER A 1 84 ? -10.028 4.809 9.309 1.00 95.19 84 SER A N 1
ATOM 633 C CA . SER A 1 84 ? -9.715 5.241 10.679 1.00 95.19 84 SER A CA 1
ATOM 634 C C . SER A 1 84 ? -8.808 4.296 11.476 1.00 95.19 84 SER A C 1
ATOM 636 O O . SER A 1 84 ? -8.142 4.744 12.411 1.00 95.19 84 SER A O 1
ATOM 638 N N . ARG A 1 85 ? -8.771 3.000 11.133 1.00 96.69 85 ARG A N 1
ATOM 639 C CA . ARG A 1 85 ? -7.865 2.026 11.765 1.00 96.69 85 ARG A CA 1
ATOM 640 C C . ARG A 1 85 ? -6.417 2.184 11.298 1.00 96.69 85 ARG A C 1
ATOM 642 O O . ARG A 1 85 ? -5.501 1.753 11.996 1.00 96.69 85 ARG A O 1
ATOM 649 N N . VAL A 1 86 ? -6.189 2.802 10.140 1.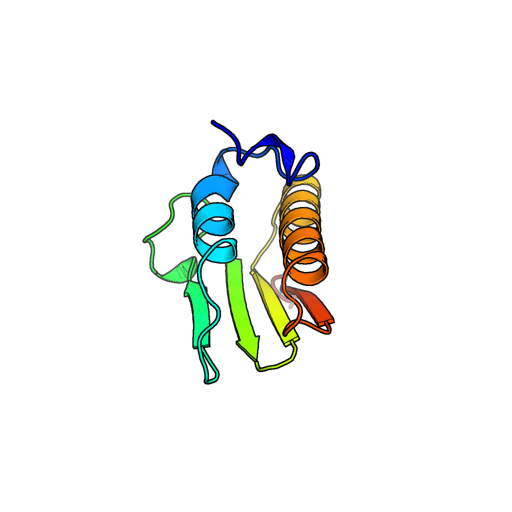00 97.12 86 VAL A N 1
ATOM 650 C CA . VAL A 1 86 ? -4.852 3.049 9.600 1.00 97.12 86 VAL A CA 1
ATOM 651 C C . VAL A 1 86 ? -4.298 4.340 10.196 1.00 97.12 86 VAL A C 1
ATOM 653 O O . VAL A 1 86 ? -4.821 5.427 9.987 1.00 97.12 86 VAL A O 1
ATOM 656 N N . GLN A 1 87 ? -3.191 4.229 10.922 1.00 97.44 87 GLN A N 1
ATOM 657 C CA . GLN A 1 87 ? -2.443 5.369 11.464 1.00 97.44 87 GLN A CA 1
ATOM 658 C C . GLN A 1 87 ? -1.149 5.633 10.692 1.00 97.44 87 GLN A C 1
ATOM 660 O O . GLN A 1 87 ? -0.532 6.686 10.853 1.00 97.44 87 GLN A O 1
ATOM 665 N N . CYS A 1 88 ? -0.704 4.677 9.874 1.00 96.94 88 CYS A N 1
ATOM 666 C CA . CYS A 1 88 ? 0.514 4.803 9.086 1.00 96.94 88 CYS A CA 1
ATOM 667 C C . CYS A 1 88 ? 0.435 3.980 7.799 1.00 96.94 88 CYS A C 1
ATOM 669 O O . CYS A 1 88 ? -0.029 2.839 7.792 1.00 96.94 88 CYS A O 1
ATOM 671 N N . VAL A 1 89 ? 0.968 4.555 6.724 1.00 96.56 89 VAL A N 1
ATOM 672 C CA . VAL A 1 89 ? 1.208 3.880 5.451 1.00 96.56 89 VAL A CA 1
ATOM 673 C C . VAL A 1 89 ? 2.708 3.907 5.189 1.00 96.56 89 VAL A C 1
ATOM 675 O O . VAL A 1 89 ? 3.326 4.970 5.181 1.00 96.56 89 VAL A O 1
ATOM 678 N N . SER A 1 90 ? 3.301 2.738 4.957 1.00 96.81 90 SER A N 1
ATOM 679 C CA . SER A 1 90 ? 4.713 2.600 4.606 1.00 96.81 90 SER A CA 1
ATOM 680 C C . SER A 1 90 ? 4.853 1.960 3.233 1.00 96.81 90 SER A C 1
ATOM 682 O O . SER A 1 90 ? 4.252 0.922 2.969 1.00 96.81 90 SER A O 1
ATOM 684 N N . LEU A 1 91 ? 5.667 2.559 2.364 1.00 96.00 91 LEU A N 1
ATOM 685 C CA . LEU A 1 91 ? 5.990 2.021 1.046 1.00 96.00 91 LEU A CA 1
ATOM 686 C C . LEU A 1 91 ? 7.500 1.813 0.933 1.00 96.00 91 LEU A C 1
ATOM 688 O O . LEU A 1 91 ? 8.275 2.768 0.890 1.00 96.00 91 LEU A O 1
ATOM 692 N N . GLN A 1 92 ? 7.917 0.554 0.858 1.00 95.81 92 GLN A N 1
ATOM 693 C CA . GLN A 1 92 ? 9.308 0.161 0.691 1.00 95.81 92 GLN A CA 1
ATOM 694 C C . GLN A 1 92 ? 9.585 -0.224 -0.763 1.00 95.81 92 GLN A C 1
ATOM 696 O O . GLN A 1 92 ? 8.914 -1.082 -1.336 1.00 95.81 92 GLN A O 1
ATOM 701 N N . ARG A 1 93 ? 10.648 0.337 -1.339 1.00 92.94 93 ARG A N 1
ATOM 702 C CA . ARG A 1 93 ? 11.225 -0.152 -2.596 1.00 92.94 93 ARG A CA 1
ATOM 703 C C . ARG A 1 93 ? 12.354 -1.131 -2.300 1.00 92.94 93 ARG A C 1
ATOM 705 O O . ARG A 1 93 ? 13.236 -0.842 -1.492 1.00 92.94 93 ARG A O 1
ATOM 712 N N . ARG A 1 94 ? 12.349 -2.282 -2.965 1.00 90.50 94 ARG A N 1
ATOM 713 C CA . ARG A 1 94 ? 13.393 -3.303 -2.865 1.00 90.50 94 ARG A CA 1
ATOM 714 C C . ARG A 1 94 ? 13.981 -3.581 -4.246 1.00 90.50 94 ARG A C 1
ATOM 716 O O . ARG A 1 94 ? 13.491 -4.443 -4.977 1.00 90.50 94 ARG A O 1
ATOM 723 N N . GLY A 1 95 ? 1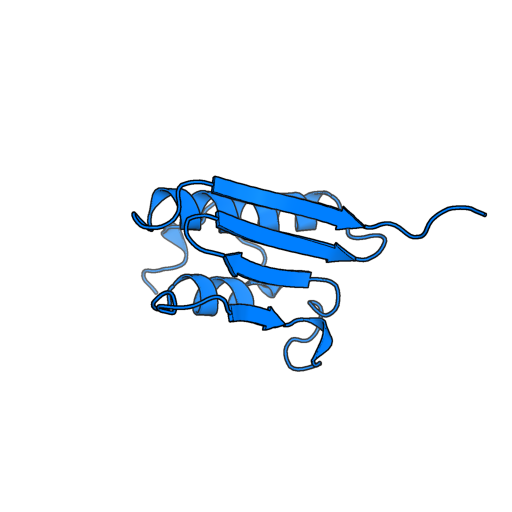5.055 -2.864 -4.567 1.00 82.38 95 GLY A N 1
ATOM 724 C CA . GLY A 1 95 ? 15.877 -3.131 -5.748 1.00 82.38 95 GLY A CA 1
ATOM 725 C C . GLY A 1 95 ? 16.690 -4.423 -5.612 1.00 82.38 95 GLY A C 1
ATOM 726 O O . GLY A 1 95 ? 16.808 -4.998 -4.523 1.00 82.38 95 GLY A O 1
ATOM 727 N N .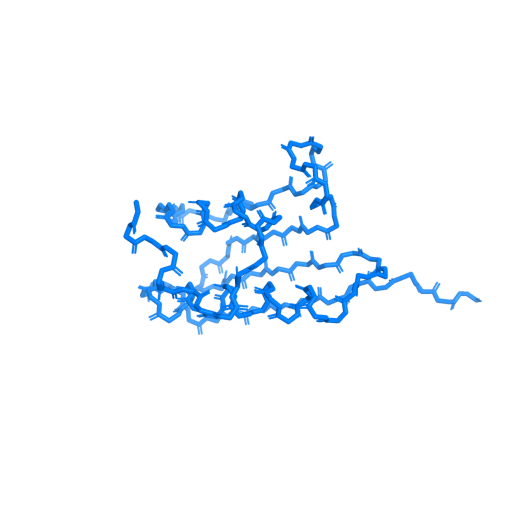 ARG A 1 96 ? 17.273 -4.893 -6.721 1.00 71.75 96 ARG A N 1
ATOM 728 C CA . ARG A 1 96 ? 18.330 -5.912 -6.649 1.00 71.75 96 ARG A CA 1
ATOM 729 C C . ARG A 1 96 ? 19.592 -5.247 -6.106 1.00 71.75 96 ARG A C 1
ATOM 731 O O . ARG A 1 96 ? 20.022 -4.233 -6.641 1.00 71.75 96 ARG A O 1
ATOM 738 N N . GLY A 1 97 ? 20.176 -5.812 -5.050 1.00 64.31 97 GLY A N 1
ATOM 739 C CA . GLY A 1 97 ? 21.493 -5.380 -4.587 1.00 64.31 97 GLY A CA 1
ATOM 740 C C . GLY A 1 97 ? 22.512 -5.565 -5.709 1.00 64.31 97 GLY A C 1
ATOM 741 O O . GLY A 1 97 ? 22.560 -6.629 -6.327 1.00 64.31 97 GLY A O 1
ATOM 742 N N . THR A 1 98 ? 23.286 -4.524 -5.997 1.00 61.75 98 THR A N 1
ATOM 743 C CA . THR A 1 98 ? 24.463 -4.624 -6.859 1.00 61.75 98 THR A CA 1
ATOM 744 C C . THR A 1 98 ? 25.550 -5.348 -6.064 1.00 61.75 98 THR A C 1
ATOM 746 O O . THR A 1 98 ? 26.027 -4.800 -5.069 1.00 61.75 98 THR A O 1
ATOM 749 N N . ASN A 1 99 ? 25.874 -6.587 -6.449 1.00 48.06 99 ASN A N 1
ATOM 750 C CA . ASN A 1 99 ? 27.106 -7.257 -6.012 1.00 48.06 99 ASN A CA 1
ATOM 751 C C . ASN A 1 99 ? 28.317 -6.652 -6.721 1.00 48.06 99 ASN A C 1
ATOM 753 O O . ASN A 1 99 ? 28.158 -6.281 -7.907 1.00 48.06 99 ASN A O 1
#

Foldseek 3Di:
DPQCVLQVLQPPPLCVVVLVQLPDDDDPAKDWSDQLCVVPRPPRNQKTWIDDWQEIEMEGEEDDDPSNLSSVVSSQVSSLVPDPRHPYYYYYYHYPDDD

Secondary structure (DSSP, 8-state):
--SGGG-TT---GGGHHHHHHHTSPPPSS-EEEEEGGGSSSTT-TTEEEEEETTEEEEEEESS--HHHHHHHHHHHHHHHHH-TT--EEEEEEEPPP--

pLDDT: mean 84.62, std 16.05, range [35.31, 97.75]